Protein AF-A0A427YSK1-F1 (afdb_monomer)

Structure (mmCIF, N/CA/C/O backbone):
data_AF-A0A427YSK1-F1
#
_entry.id   AF-A0A427YSK1-F1
#
loop_
_atom_site.group_PDB
_atom_site.id
_atom_site.type_symbol
_atom_site.label_atom_id
_atom_site.label_alt_id
_atom_site.label_comp_id
_atom_site.label_asym_id
_atom_site.label_entity_id
_atom_site.label_seq_id
_atom_site.pdbx_PDB_ins_code
_atom_site.Cartn_x
_atom_site.Cartn_y
_atom_site.Cartn_z
_atom_site.occupancy
_atom_site.B_iso_or_equiv
_atom_site.auth_seq_id
_atom_site.auth_comp_id
_atom_site.auth_asym_id
_atom_site.auth_atom_id
_atom_site.pdbx_PDB_model_num
ATOM 1 N N . VAL A 1 1 ? -21.866 -11.409 15.719 1.00 49.47 1 VAL A N 1
ATOM 2 C CA . VAL A 1 1 ? -21.225 -10.413 16.611 1.00 49.47 1 VAL A CA 1
ATOM 3 C C . VAL A 1 1 ? -20.805 -11.003 17.958 1.00 49.47 1 VAL A C 1
ATOM 5 O O . VAL A 1 1 ? -19.606 -11.101 18.175 1.00 49.47 1 VAL A O 1
ATOM 8 N N . GLN A 1 2 ? -21.719 -11.477 18.822 1.00 48.62 2 GLN A N 1
ATOM 9 C CA . GLN A 1 2 ? -21.365 -11.987 20.167 1.00 48.62 2 GLN A CA 1
ATOM 10 C C . GLN A 1 2 ? -20.291 -13.088 20.143 1.00 48.62 2 GLN A C 1
ATOM 12 O O . GLN A 1 2 ? -19.231 -12.926 20.728 1.00 48.62 2 GLN A O 1
ATOM 17 N N . ARG A 1 3 ? -20.497 -14.122 19.318 1.00 51.72 3 ARG A N 1
ATOM 18 C CA . ARG A 1 3 ? -19.540 -15.222 19.116 1.00 51.72 3 ARG A CA 1
ATOM 19 C C . ARG A 1 3 ? -18.139 -14.759 18.690 1.00 51.72 3 ARG A C 1
ATOM 21 O O . ARG A 1 3 ? -17.166 -15.432 18.986 1.00 51.72 3 ARG A O 1
ATOM 28 N N . MET A 1 4 ? -18.035 -13.639 17.977 1.00 49.38 4 MET A N 1
ATOM 29 C CA . MET A 1 4 ? -16.763 -13.104 17.479 1.00 49.38 4 MET A CA 1
ATOM 30 C C . MET A 1 4 ? -16.066 -12.259 18.547 1.00 49.38 4 MET A C 1
ATOM 32 O O . MET A 1 4 ? -14.860 -12.376 18.724 1.00 49.38 4 MET A O 1
ATOM 36 N N . ARG A 1 5 ? -16.842 -11.492 19.325 1.00 60.91 5 ARG A N 1
ATOM 37 C CA . ARG A 1 5 ? -16.356 -10.812 20.534 1.00 60.91 5 ARG A CA 1
ATOM 38 C C . ARG A 1 5 ? -15.830 -11.816 21.557 1.00 60.91 5 ARG A C 1
ATOM 40 O O . ARG A 1 5 ? -14.771 -11.585 22.119 1.00 60.91 5 ARG A O 1
ATOM 47 N N . ASP A 1 6 ? -16.511 -12.948 21.724 1.00 72.19 6 ASP A N 1
ATOM 48 C CA . ASP A 1 6 ? -16.070 -14.027 22.613 1.00 72.19 6 ASP A CA 1
ATOM 49 C C . ASP A 1 6 ? -14.754 -14.667 22.128 1.00 72.19 6 ASP A C 1
ATOM 51 O O . ASP A 1 6 ? -13.893 -14.991 22.940 1.00 72.19 6 ASP A O 1
ATOM 55 N N . VAL A 1 7 ? -14.562 -14.799 20.808 1.00 65.56 7 VAL A N 1
ATOM 56 C CA . VAL A 1 7 ? -13.301 -15.276 20.204 1.00 65.56 7 VAL A CA 1
ATOM 57 C C . VAL A 1 7 ? -12.167 -14.261 20.378 1.00 65.56 7 VAL A C 1
ATOM 59 O O . VAL A 1 7 ? -11.048 -14.666 20.659 1.00 65.56 7 VAL A O 1
ATOM 62 N N . CYS A 1 8 ? -12.444 -12.960 20.257 1.00 60.12 8 CYS A N 1
ATOM 63 C CA . CYS A 1 8 ? -11.435 -11.908 20.440 1.00 60.12 8 CYS A CA 1
ATOM 64 C C . CYS A 1 8 ? -11.105 -11.637 21.918 1.00 60.12 8 CYS A C 1
ATOM 66 O O . CYS A 1 8 ? -10.036 -11.120 22.223 1.00 60.12 8 CYS A O 1
ATOM 68 N N . ALA A 1 9 ? -12.033 -11.937 22.832 1.00 68.75 9 ALA A N 1
ATOM 69 C CA . ALA A 1 9 ? -11.831 -11.824 24.276 1.00 68.75 9 ALA A CA 1
ATOM 70 C C . ALA A 1 9 ? -11.130 -13.055 24.873 1.00 68.75 9 ALA A C 1
ATOM 72 O O . ALA A 1 9 ? -10.609 -12.985 25.988 1.00 68.75 9 ALA A O 1
ATOM 73 N N . ALA A 1 10 ? -11.137 -14.182 24.156 1.00 74.75 10 ALA A N 1
ATOM 74 C CA . ALA A 1 10 ? -10.369 -15.355 24.530 1.00 74.75 10 ALA A CA 1
ATOM 75 C C . ALA A 1 10 ? -8.860 -15.076 24.378 1.00 74.75 10 ALA A C 1
ATOM 77 O O . ALA A 1 10 ? -8.469 -14.294 23.510 1.00 74.75 10 ALA A O 1
ATOM 78 N N . PRO A 1 11 ? -8.001 -15.716 25.192 1.00 72.00 11 PRO A N 1
ATOM 79 C CA . PRO A 1 11 ? -6.559 -15.672 24.982 1.00 72.00 11 PRO A CA 1
ATOM 80 C C . PRO A 1 11 ? -6.233 -16.108 23.550 1.00 72.00 11 PRO A C 1
ATOM 82 O O . PRO A 1 11 ? -6.692 -17.165 23.102 1.00 72.00 11 PRO A O 1
ATOM 85 N N . ASP A 1 12 ? -5.479 -15.286 22.820 1.00 72.19 12 ASP A N 1
ATOM 86 C CA . ASP A 1 12 ? -5.088 -15.616 21.455 1.00 72.19 12 ASP A CA 1
ATOM 87 C C . ASP A 1 12 ? -4.082 -16.771 21.501 1.00 72.19 12 ASP A C 1
ATOM 89 O O . ASP A 1 12 ? -2.934 -16.616 21.919 1.00 72.19 12 ASP A O 1
ATOM 93 N N . ARG A 1 13 ? -4.529 -17.951 21.064 1.00 75.12 13 ARG A N 1
ATOM 94 C CA . ARG A 1 13 ? -3.714 -19.168 21.038 1.00 75.12 13 ARG A CA 1
ATOM 95 C C . ARG A 1 13 ? -2.458 -19.000 20.179 1.00 75.12 13 ARG A C 1
ATOM 97 O O . ARG A 1 13 ? -1.425 -19.574 20.509 1.00 75.12 13 ARG A O 1
ATOM 104 N N . PHE A 1 14 ? -2.526 -18.208 19.108 1.00 66.81 14 PHE A N 1
ATOM 105 C CA . PHE A 1 14 ? -1.347 -17.873 18.317 1.00 66.81 14 PHE A CA 1
ATOM 106 C C . PHE A 1 14 ? -0.407 -16.949 19.097 1.00 66.81 14 PHE A C 1
ATOM 108 O O . PHE A 1 14 ? 0.808 -17.057 18.960 1.00 66.81 14 PHE A O 1
ATOM 115 N N . GLU A 1 15 ? -0.934 -16.053 19.933 1.00 74.88 15 GLU A N 1
ATOM 116 C CA . GLU A 1 15 ? -0.104 -15.175 20.762 1.00 74.88 15 GLU A CA 1
ATOM 117 C C . GLU A 1 15 ? 0.589 -15.959 21.877 1.00 74.88 15 GLU A C 1
ATOM 119 O O . GLU A 1 15 ? 1.748 -15.686 22.177 1.00 74.88 15 GLU A O 1
ATOM 124 N N . GLU A 1 16 ? -0.077 -16.959 22.454 1.00 83.19 16 GLU A N 1
ATOM 125 C CA . GLU A 1 16 ? 0.529 -17.874 23.428 1.00 83.19 16 GLU A CA 1
ATOM 126 C C . GLU A 1 16 ? 1.624 -18.750 22.800 1.00 83.19 16 GLU A C 1
ATOM 128 O O . GLU A 1 16 ? 2.664 -18.974 23.418 1.00 83.19 16 GLU A O 1
ATOM 133 N N . GLU A 1 17 ? 1.405 -19.237 21.576 1.00 84.38 17 GLU A N 1
ATOM 134 C CA . GLU A 1 17 ? 2.316 -20.159 20.887 1.00 84.38 17 GLU A CA 1
ATOM 135 C C . GLU A 1 17 ? 3.518 -19.442 20.259 1.00 84.38 17 GLU A C 1
ATOM 137 O O . GLU A 1 17 ? 4.658 -19.889 20.398 1.00 84.38 17 GLU A O 1
ATOM 142 N N . TYR A 1 18 ? 3.278 -18.311 19.593 1.00 78.50 18 TYR A N 1
ATOM 143 C CA . TYR A 1 18 ? 4.294 -17.588 18.831 1.00 78.50 18 TYR A CA 1
ATOM 144 C C . TYR A 1 18 ? 4.767 -16.314 19.532 1.00 78.50 18 TYR A C 1
ATOM 146 O O . TYR A 1 18 ? 5.839 -15.813 19.214 1.00 78.50 18 TYR A O 1
ATOM 154 N N . GLY A 1 19 ? 4.043 -15.792 20.520 1.00 75.75 19 GLY A N 1
ATOM 155 C CA . GLY A 1 19 ? 4.363 -14.528 21.176 1.00 75.75 19 GLY A CA 1
ATOM 156 C C . GLY A 1 19 ? 3.900 -13.316 20.365 1.00 75.75 19 GLY A C 1
ATOM 157 O O . GLY A 1 19 ? 4.062 -13.249 19.144 1.00 75.75 19 GLY A O 1
ATOM 158 N N . ARG A 1 20 ? 3.384 -12.294 21.063 1.00 68.62 20 ARG A N 1
ATOM 159 C CA . ARG A 1 20 ? 2.868 -11.057 20.443 1.00 68.62 20 ARG A CA 1
ATOM 160 C C . ARG A 1 20 ? 3.865 -10.393 19.500 1.00 68.62 20 ARG A C 1
ATOM 162 O O . ARG A 1 20 ? 3.465 -9.828 18.494 1.00 68.62 20 ARG A O 1
ATOM 169 N N . THR A 1 21 ? 5.160 -10.461 19.796 1.00 59.59 21 THR A N 1
ATOM 170 C CA . THR A 1 21 ? 6.199 -9.887 18.932 1.00 59.59 21 THR A CA 1
ATOM 171 C C . THR A 1 21 ? 6.281 -10.593 17.579 1.00 59.59 21 THR A C 1
ATOM 173 O O . THR A 1 21 ? 6.385 -9.908 16.569 1.00 59.59 21 THR A O 1
ATOM 176 N N . ASN A 1 22 ? 6.167 -11.924 17.530 1.00 66.06 22 ASN A N 1
ATOM 177 C CA . ASN A 1 22 ? 6.204 -12.666 16.267 1.00 66.06 22 ASN A CA 1
ATOM 178 C C . ASN A 1 22 ? 4.889 -12.519 15.490 1.00 66.06 22 ASN A C 1
ATOM 180 O O . ASN A 1 22 ? 4.915 -12.411 14.271 1.00 66.06 22 ASN A O 1
ATOM 184 N N . LEU A 1 23 ? 3.744 -12.396 16.170 1.00 61.88 23 LEU A N 1
ATOM 185 C CA . LEU A 1 23 ? 2.483 -12.044 15.500 1.00 61.88 23 LEU A CA 1
ATOM 186 C C . LEU A 1 23 ? 2.451 -10.603 14.996 1.00 61.88 23 LEU A C 1
ATOM 188 O O . LEU A 1 23 ? 1.881 -10.316 13.948 1.00 61.88 23 LEU A O 1
ATOM 192 N N . ARG A 1 24 ? 3.116 -9.682 15.690 1.00 56.06 24 ARG A N 1
ATOM 193 C CA . ARG A 1 24 ? 3.298 -8.308 15.215 1.00 56.06 24 ARG A CA 1
ATOM 194 C C . ARG A 1 24 ? 4.185 -8.211 13.984 1.00 56.06 24 ARG A C 1
ATOM 196 O O . ARG A 1 24 ? 4.103 -7.203 13.290 1.00 56.06 24 ARG A O 1
ATOM 203 N N . MET A 1 25 ? 5.003 -9.227 13.702 1.00 58.31 25 MET A N 1
ATOM 204 C CA . MET A 1 25 ? 5.689 -9.329 12.412 1.00 58.31 25 MET A CA 1
ATOM 205 C C . MET A 1 25 ? 4.685 -9.612 11.281 1.00 58.31 25 MET A C 1
ATOM 207 O O . MET A 1 25 ? 4.843 -9.073 10.196 1.00 58.31 25 MET A O 1
ATOM 211 N N . SER A 1 26 ? 3.563 -10.294 11.552 1.00 57.75 26 SER A N 1
ATOM 212 C CA . SER A 1 26 ? 2.428 -10.428 10.619 1.00 57.75 26 SER A CA 1
ATOM 213 C C . SER A 1 26 ? 1.468 -9.223 10.649 1.00 57.75 26 SER A C 1
ATOM 215 O O . SER A 1 26 ? 0.270 -9.378 10.874 1.00 57.75 26 SER A O 1
ATOM 217 N N . ARG A 1 27 ? 1.987 -8.000 10.439 1.00 58.50 27 ARG A N 1
ATOM 218 C CA . ARG A 1 27 ? 1.325 -6.690 10.686 1.00 58.50 27 ARG A CA 1
ATOM 219 C C . ARG A 1 27 ? -0.117 -6.514 10.180 1.00 58.50 27 ARG A C 1
ATOM 221 O O . ARG A 1 27 ? -0.819 -5.653 10.705 1.00 58.50 27 ARG A O 1
ATOM 228 N N . GLY A 1 28 ? -0.590 -7.340 9.243 1.00 58.81 28 GLY A N 1
ATOM 229 C CA . GLY A 1 28 ? -2.017 -7.469 8.918 1.00 58.81 28 GLY A CA 1
ATOM 230 C C . GLY A 1 28 ? -2.927 -7.647 10.146 1.00 58.81 28 GLY A C 1
ATOM 231 O O . GLY A 1 28 ? -4.041 -7.132 10.155 1.00 58.81 28 GLY A O 1
ATOM 232 N N . TYR A 1 29 ? -2.434 -8.291 11.212 1.00 58.69 29 TYR A N 1
ATOM 233 C CA . TYR A 1 29 ? -3.200 -8.568 12.431 1.00 58.69 29 TYR A CA 1
ATOM 234 C C . TYR A 1 29 ? -3.662 -7.306 13.183 1.00 58.69 29 TYR A C 1
ATOM 236 O O . TYR A 1 29 ? -4.791 -7.268 13.664 1.00 58.69 29 TYR A O 1
ATOM 244 N N . GLU A 1 30 ? -2.837 -6.257 13.283 1.00 66.50 30 GLU A N 1
ATOM 245 C CA . GLU A 1 30 ? -3.146 -5.087 14.130 1.00 66.50 30 GLU A CA 1
ATOM 246 C C . GLU A 1 30 ? -4.302 -4.244 13.554 1.00 66.50 30 GLU A C 1
ATOM 248 O O . GLU A 1 30 ? -5.182 -3.799 14.299 1.00 66.50 30 GLU A O 1
ATOM 253 N N . ALA A 1 31 ? -4.368 -4.100 12.225 1.00 64.31 31 ALA A N 1
ATOM 254 C CA . ALA A 1 31 ? -5.468 -3.411 11.547 1.00 64.31 31 ALA A CA 1
ATOM 255 C C . ALA A 1 31 ? -6.796 -4.168 11.709 1.00 64.31 31 ALA A C 1
ATOM 257 O O . ALA A 1 31 ? -7.822 -3.585 12.066 1.00 64.31 31 ALA A O 1
ATOM 258 N N . THR A 1 32 ? -6.774 -5.490 11.516 1.00 65.06 32 THR A N 1
ATOM 259 C CA . THR A 1 32 ? -7.955 -6.337 11.723 1.00 65.06 32 THR A CA 1
ATOM 260 C C . THR A 1 32 ? -8.385 -6.342 13.191 1.00 65.06 32 THR A C 1
ATOM 262 O O . THR A 1 32 ? -9.576 -6.250 13.480 1.00 65.06 32 THR A O 1
ATOM 265 N N . ALA A 1 33 ? -7.439 -6.366 14.134 1.00 69.62 33 ALA A N 1
ATOM 266 C CA . ALA A 1 33 ? -7.733 -6.303 15.562 1.00 69.62 33 ALA A CA 1
ATOM 267 C C . ALA A 1 33 ? -8.428 -4.989 15.955 1.00 69.62 33 ALA A C 1
ATOM 269 O O . ALA A 1 33 ? -9.339 -5.014 16.781 1.00 69.62 33 ALA A O 1
ATOM 270 N N . LYS A 1 34 ? -8.043 -3.850 15.359 1.00 77.31 34 LYS A N 1
ATOM 271 C CA . LYS A 1 34 ? -8.725 -2.560 15.562 1.00 77.31 34 LYS A CA 1
ATOM 272 C C . LYS A 1 34 ? -10.185 -2.616 15.116 1.00 77.31 34 LYS A C 1
ATOM 274 O O . LYS A 1 34 ? -11.075 -2.281 15.897 1.00 77.31 34 LYS A O 1
ATOM 279 N N . ALA A 1 35 ? -10.436 -3.137 13.917 1.00 74.31 35 ALA A N 1
ATOM 280 C CA . ALA A 1 35 ? -11.792 -3.296 13.402 1.00 74.31 35 ALA A CA 1
ATOM 281 C C . ALA A 1 35 ? -12.651 -4.223 14.283 1.00 74.31 35 ALA A C 1
ATOM 283 O O . ALA A 1 35 ? -13.789 -3.903 14.617 1.00 74.31 35 ALA A O 1
ATOM 284 N N . LEU A 1 36 ? -12.085 -5.347 14.738 1.00 73.06 36 LEU A N 1
ATOM 285 C CA . LEU A 1 36 ? -12.774 -6.314 15.602 1.00 73.06 36 LEU A CA 1
ATOM 286 C C . LEU A 1 36 ? -13.145 -5.747 16.984 1.00 73.06 36 LEU A C 1
ATOM 288 O O . LEU A 1 36 ? -14.084 -6.238 17.617 1.00 73.06 36 LEU A O 1
ATOM 292 N N . ARG A 1 37 ? -12.453 -4.698 17.448 1.00 80.00 37 ARG A N 1
ATOM 293 C CA . ARG A 1 37 ? -12.801 -3.958 18.674 1.00 80.00 37 ARG A CA 1
ATOM 294 C C . ARG A 1 37 ? -13.932 -2.945 18.477 1.00 80.00 37 ARG A C 1
ATOM 296 O O . ARG A 1 37 ? -14.374 -2.348 19.455 1.00 80.00 37 ARG A O 1
ATOM 303 N N . GLY A 1 38 ? -14.434 -2.783 17.255 1.00 81.12 38 GLY A N 1
ATOM 304 C CA . GLY A 1 38 ? -15.475 -1.811 16.928 1.00 81.12 38 GLY A CA 1
ATOM 305 C C . GLY A 1 38 ? -14.955 -0.381 16.786 1.00 81.12 38 GLY A C 1
ATOM 306 O O . GLY A 1 38 ? -15.732 0.567 16.856 1.00 81.12 38 GLY A O 1
ATOM 307 N N . GLU A 1 39 ? -13.642 -0.210 16.640 1.00 86.25 39 GLU A N 1
ATOM 308 C CA . GLU A 1 39 ? -13.039 1.097 16.408 1.00 86.25 39 GLU A CA 1
ATOM 309 C C . GLU A 1 39 ? -13.124 1.466 14.924 1.00 86.25 39 GLU A C 1
ATOM 311 O O . GLU A 1 39 ? -13.000 0.604 14.055 1.00 86.25 39 GLU A O 1
ATOM 316 N N . LYS A 1 40 ? -13.276 2.763 14.635 1.00 89.75 40 LYS A N 1
ATOM 317 C CA . LYS A 1 40 ? -13.209 3.291 13.268 1.00 89.75 40 LYS A CA 1
ATOM 318 C C . LYS A 1 40 ? -11.890 2.890 12.603 1.00 89.75 40 LYS A C 1
ATOM 320 O O . LYS A 1 40 ? -10.825 3.061 13.203 1.00 89.75 40 LYS A O 1
ATOM 325 N N . ILE A 1 41 ? -11.968 2.445 11.351 1.00 88.69 41 ILE A N 1
ATOM 326 C CA . ILE A 1 41 ? -10.799 2.091 10.543 1.00 88.69 41 ILE A CA 1
ATOM 327 C C . ILE A 1 41 ? -10.682 2.960 9.290 1.00 88.69 41 ILE A C 1
ATOM 329 O O . ILE A 1 41 ? -11.679 3.241 8.621 1.00 88.69 41 ILE A O 1
ATOM 333 N N . THR A 1 42 ? -9.456 3.361 8.960 1.00 90.44 42 THR A N 1
ATOM 334 C CA . THR A 1 42 ? -9.127 4.072 7.717 1.00 90.44 42 THR A CA 1
ATOM 335 C C . THR A 1 42 ? -8.340 3.152 6.789 1.00 90.44 42 THR A C 1
ATOM 337 O O . THR A 1 42 ? -7.250 2.692 7.124 1.00 90.44 42 THR A O 1
ATOM 340 N N . ILE A 1 43 ? -8.877 2.895 5.602 1.00 87.88 43 ILE A N 1
ATOM 341 C CA . ILE A 1 43 ? -8.249 2.074 4.568 1.00 87.88 43 ILE A CA 1
ATOM 342 C C . ILE A 1 43 ? -7.844 2.983 3.423 1.00 87.88 43 ILE A C 1
ATOM 344 O O . ILE A 1 43 ? -8.680 3.679 2.850 1.00 87.88 43 ILE A O 1
ATOM 348 N N . SER A 1 44 ? -6.578 2.928 3.055 1.00 90.38 44 SER A N 1
ATOM 349 C CA . SER A 1 44 ? -6.010 3.701 1.965 1.00 90.38 44 SER A CA 1
ATOM 350 C C . SER A 1 44 ? -5.555 2.778 0.846 1.00 90.38 44 SER A C 1
ATOM 352 O O . SER A 1 44 ? -5.109 1.660 1.089 1.00 90.38 44 SER A O 1
ATOM 354 N N . ALA A 1 45 ? -5.650 3.238 -0.394 1.00 88.75 45 ALA A N 1
ATOM 355 C CA . ALA A 1 45 ? -5.132 2.507 -1.541 1.00 88.75 45 ALA A CA 1
ATOM 356 C C . ALA A 1 45 ? -4.249 3.408 -2.401 1.00 88.75 45 ALA A C 1
ATOM 358 O O . ALA A 1 45 ? -4.650 4.517 -2.751 1.00 88.75 45 ALA A O 1
ATOM 359 N N . ILE A 1 46 ? -3.069 2.912 -2.755 1.00 89.94 46 ILE A N 1
ATOM 360 C CA . ILE A 1 46 ? -2.128 3.527 -3.687 1.00 89.94 46 ILE A CA 1
ATOM 361 C C . ILE A 1 46 ? -2.047 2.632 -4.916 1.00 89.94 46 ILE A C 1
ATOM 363 O O . ILE A 1 46 ? -1.977 1.409 -4.798 1.00 89.94 46 ILE A O 1
ATOM 367 N N . GLY A 1 47 ? -2.036 3.232 -6.101 1.00 85.75 47 GLY A N 1
ATOM 368 C CA . GLY A 1 47 ? -1.794 2.463 -7.306 1.00 85.75 47 GLY A CA 1
ATOM 369 C C . GLY A 1 47 ? -1.582 3.291 -8.555 1.00 85.75 47 GLY A C 1
ATOM 370 O O . GLY A 1 47 ? -1.846 4.497 -8.571 1.00 85.75 47 GLY A O 1
ATOM 371 N N . GLY A 1 48 ? -1.067 2.613 -9.57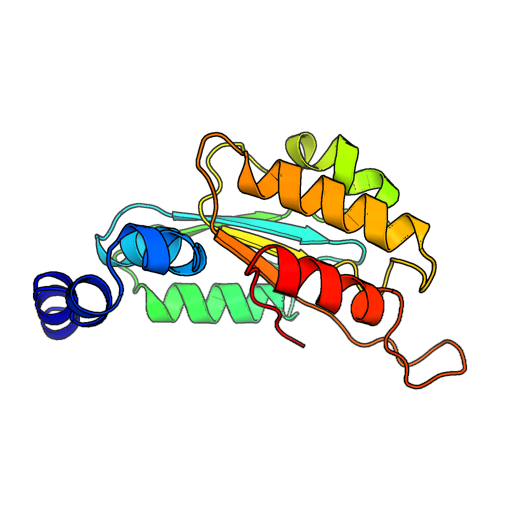3 1.00 69.38 48 GLY A N 1
ATOM 372 C CA . GLY A 1 48 ? -0.512 3.232 -10.765 1.00 69.38 48 GLY A CA 1
ATOM 373 C C . GLY A 1 48 ? -1.437 3.259 -11.969 1.00 69.38 48 GLY A C 1
ATOM 374 O O . GLY A 1 48 ? -1.144 3.917 -12.960 1.00 69.38 48 GLY A O 1
ATOM 375 N N . SER A 1 49 ? -2.563 2.563 -11.948 1.00 64.88 49 SER A N 1
ATOM 376 C CA . SER A 1 49 ? -3.572 2.630 -13.004 1.00 64.88 49 SER A CA 1
ATOM 377 C C . SER A 1 49 ? -4.849 3.291 -12.465 1.00 64.88 49 SER A C 1
ATOM 379 O O . SER A 1 49 ? -4.889 3.719 -11.308 1.00 64.88 49 SER A O 1
ATOM 381 N N . ARG A 1 50 ? -5.899 3.477 -13.294 1.00 52.12 50 ARG A N 1
ATOM 382 C CA . ARG A 1 50 ? -7.219 3.869 -12.742 1.00 52.12 50 ARG A CA 1
ATOM 383 C C . ARG A 1 50 ? -7.511 2.925 -11.576 1.00 52.12 50 ARG A C 1
ATOM 385 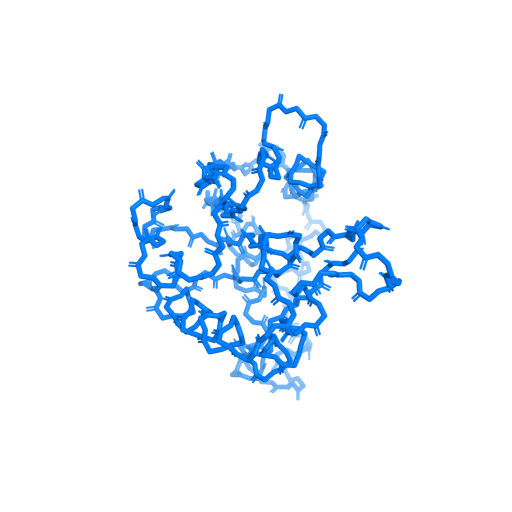O O . ARG A 1 50 ? -7.242 1.744 -11.737 1.00 52.12 50 ARG A O 1
ATOM 392 N N . PRO A 1 51 ? -8.019 3.441 -10.449 1.00 44.91 51 PRO A N 1
ATOM 393 C CA . PRO A 1 51 ? -7.665 2.937 -9.130 1.00 44.91 51 PRO A CA 1
ATOM 394 C C . PRO A 1 51 ? -7.919 1.428 -8.983 1.00 44.91 51 PRO A C 1
ATOM 396 O O . PRO A 1 51 ? -8.745 0.877 -9.720 1.00 44.91 51 PRO A O 1
ATOM 399 N N . PRO A 1 52 ? -7.374 0.761 -7.951 1.00 45.78 52 PRO A N 1
ATOM 400 C CA . PRO A 1 52 ? -8.115 -0.317 -7.304 1.00 45.78 52 PRO A CA 1
ATOM 401 C C . PRO A 1 52 ? -9.393 0.352 -6.767 1.00 45.78 52 PRO A C 1
ATOM 403 O O . PRO A 1 52 ? -9.449 0.878 -5.663 1.00 45.78 52 PRO A O 1
ATOM 406 N N . CYS A 1 53 ? -10.348 0.563 -7.668 1.00 46.34 53 CYS A N 1
ATOM 407 C CA . CYS A 1 53 ? -11.344 1.614 -7.576 1.00 46.34 53 CYS A CA 1
ATOM 408 C C . CYS A 1 53 ? -12.145 1.391 -6.304 1.00 46.34 53 CYS A C 1
ATOM 410 O O . CYS A 1 53 ? -12.517 0.276 -6.030 1.00 46.34 53 CYS A O 1
ATOM 412 N N . ILE A 1 54 ? -12.428 2.437 -5.542 1.00 44.88 54 ILE A N 1
ATOM 413 C CA . ILE A 1 54 ? -13.390 2.409 -4.429 1.00 44.88 54 ILE A CA 1
ATOM 414 C C . ILE A 1 54 ? -14.768 2.927 -4.927 1.00 44.88 54 ILE A C 1
ATOM 416 O O . ILE A 1 54 ? -15.718 3.110 -4.175 1.00 44.88 54 ILE A O 1
ATOM 420 N N . ARG A 1 55 ? -14.911 3.170 -6.247 1.00 40.25 55 ARG A N 1
ATOM 421 C CA . ARG A 1 55 ? -16.139 3.694 -6.896 1.00 40.25 55 ARG A CA 1
ATOM 422 C C . ARG A 1 55 ? -16.549 3.029 -8.228 1.00 40.25 55 ARG A C 1
ATOM 424 O O . ARG A 1 55 ? -17.590 3.394 -8.765 1.00 40.25 55 ARG A O 1
ATOM 431 N N . GLN A 1 56 ? -15.786 2.079 -8.778 1.00 42.31 56 GLN A N 1
ATOM 432 C CA . GLN A 1 56 ? -16.139 1.280 -9.975 1.00 42.31 56 GLN A CA 1
ATOM 433 C C . GLN A 1 56 ? -15.537 -0.125 -9.841 1.00 42.31 56 GLN A C 1
ATOM 435 O O . GLN A 1 56 ? -14.454 -0.235 -9.301 1.00 42.31 56 GLN A O 1
ATOM 440 N N . ARG A 1 57 ? -16.207 -1.188 -10.304 1.00 45.31 57 ARG A N 1
ATOM 441 C CA . ARG A 1 57 ? -15.783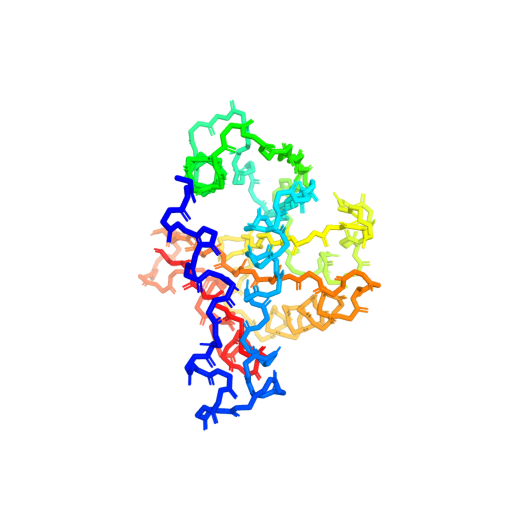 -2.594 -10.101 1.00 45.31 57 ARG A CA 1
ATOM 442 C C . ARG A 1 57 ? -14.303 -2.836 -10.455 1.00 45.31 57 ARG A C 1
ATOM 444 O O . ARG A 1 57 ? -13.947 -2.8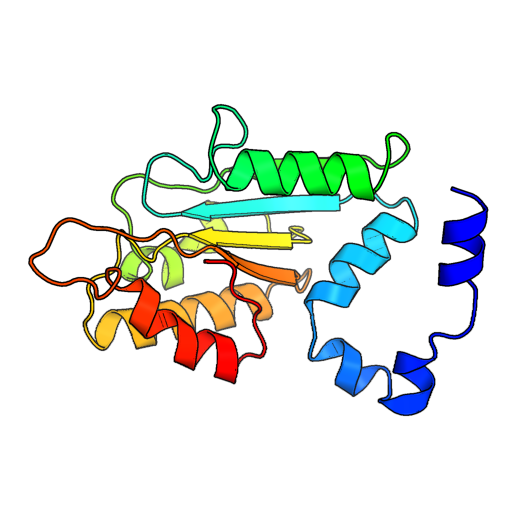36 -11.630 1.00 45.31 57 ARG A O 1
ATOM 451 N N . GLY A 1 58 ? -13.478 -3.061 -9.438 1.00 53.53 58 GLY A N 1
ATOM 452 C CA . GLY A 1 58 ? -12.067 -3.443 -9.514 1.00 53.53 58 GLY A CA 1
ATOM 453 C C . GLY A 1 58 ? -11.637 -4.052 -8.175 1.00 53.53 58 GLY A C 1
ATOM 454 O O . GLY A 1 58 ? -12.381 -3.942 -7.204 1.00 53.53 58 GLY A O 1
ATOM 455 N N . VAL A 1 59 ? -10.451 -4.665 -8.103 1.00 54.84 59 VAL A N 1
ATOM 456 C CA . VAL A 1 59 ? -10.008 -5.454 -6.929 1.00 54.84 59 VAL A CA 1
ATOM 457 C C . VAL A 1 59 ? -10.035 -4.647 -5.618 1.00 54.84 59 VAL A C 1
ATOM 459 O O . VAL A 1 59 ? -10.351 -5.186 -4.564 1.00 54.84 59 VAL A O 1
ATOM 462 N N . GLY A 1 60 ? -9.809 -3.329 -5.672 1.00 57.97 60 GLY A N 1
ATOM 463 C CA . GLY A 1 60 ? -9.957 -2.453 -4.500 1.00 57.97 60 GLY A CA 1
ATOM 464 C C . GLY A 1 60 ? -11.388 -2.302 -3.977 1.00 57.97 60 GLY A C 1
ATOM 465 O O . GLY A 1 60 ? -11.562 -2.212 -2.765 1.00 57.97 60 GLY A O 1
ATOM 466 N N . VAL A 1 61 ? -12.408 -2.321 -4.851 1.00 61.53 61 VAL A N 1
ATOM 467 C CA . VAL A 1 61 ? -13.822 -2.365 -4.431 1.00 61.53 61 VAL A CA 1
ATOM 468 C C . VAL A 1 61 ? -14.060 -3.689 -3.728 1.00 61.53 61 VAL A C 1
ATOM 470 O O . VAL A 1 61 ? -14.622 -3.685 -2.649 1.00 61.53 61 VAL A O 1
ATOM 473 N N . GLU A 1 62 ? -13.624 -4.804 -4.315 1.00 67.19 62 GLU A N 1
ATOM 474 C CA . GLU A 1 62 ? -13.912 -6.143 -3.787 1.00 67.19 62 GLU A CA 1
ATOM 475 C C . GLU A 1 62 ? -13.269 -6.365 -2.414 1.00 67.19 62 GLU A C 1
ATOM 477 O O . GLU A 1 62 ? -13.911 -6.904 -1.516 1.00 67.19 62 GLU A O 1
ATOM 482 N N . VAL A 1 63 ? -12.034 -5.890 -2.213 1.00 69.44 63 VAL A N 1
ATOM 483 C CA . VAL A 1 63 ? -11.371 -5.930 -0.899 1.00 69.44 63 VAL A CA 1
ATOM 484 C C . VAL A 1 63 ? -12.088 -5.028 0.106 1.00 69.44 63 VAL A C 1
ATOM 486 O O . VAL A 1 63 ? -12.255 -5.421 1.259 1.00 69.44 63 VAL A O 1
ATOM 489 N N . LEU A 1 64 ? -12.537 -3.840 -0.309 1.00 71.00 64 LEU A N 1
ATOM 490 C CA . LEU A 1 64 ? -13.273 -2.929 0.566 1.00 71.00 64 LEU A CA 1
ATOM 491 C C . LEU A 1 64 ? -14.670 -3.468 0.919 1.00 71.00 64 LEU A C 1
ATOM 493 O O . LEU A 1 64 ? -15.077 -3.377 2.071 1.00 71.00 64 LEU A O 1
ATOM 497 N N . GLU A 1 65 ? -15.397 -4.027 -0.047 1.00 74.12 65 GLU A N 1
ATOM 498 C CA . GLU A 1 65 ? -16.696 -4.683 0.139 1.00 74.12 65 GLU A CA 1
ATOM 499 C C . GLU A 1 65 ? -16.554 -5.889 1.068 1.00 74.12 65 GLU A C 1
ATOM 501 O O . GLU A 1 65 ? -17.252 -5.959 2.076 1.00 74.12 65 GLU A O 1
ATOM 506 N N . TRP A 1 66 ? -15.583 -6.770 0.808 1.00 77.31 66 TRP A N 1
ATOM 507 C CA . TRP A 1 66 ? -15.273 -7.890 1.695 1.00 77.31 66 TRP A CA 1
ATOM 508 C C . TRP A 1 66 ? -14.951 -7.418 3.112 1.00 77.31 66 TRP A C 1
ATOM 510 O O . TRP A 1 66 ? -15.426 -8.010 4.079 1.00 77.31 66 TRP A O 1
ATOM 520 N N . LEU A 1 67 ? -14.155 -6.355 3.253 1.00 76.50 67 LEU A N 1
ATOM 521 C CA . LEU A 1 67 ? -13.766 -5.864 4.567 1.00 76.50 67 LEU A CA 1
ATOM 522 C C . LEU A 1 67 ? -14.954 -5.239 5.302 1.00 76.50 67 LEU A C 1
ATOM 524 O O . LEU A 1 67 ? -15.122 -5.521 6.483 1.00 76.50 67 LEU A O 1
ATOM 528 N N . ASN A 1 68 ? -15.804 -4.468 4.617 1.00 77.88 68 ASN A N 1
ATOM 529 C CA . ASN A 1 68 ? -17.060 -3.955 5.175 1.00 77.88 68 ASN A CA 1
ATOM 530 C C . ASN A 1 68 ? -17.966 -5.095 5.666 1.00 77.88 68 ASN A C 1
ATOM 532 O O . ASN A 1 68 ? -18.441 -5.058 6.802 1.00 77.88 68 ASN A O 1
ATOM 536 N N . ASP A 1 69 ? -18.144 -6.137 4.852 1.00 82.06 69 ASP A N 1
ATOM 537 C CA . ASP A 1 69 ? -18.928 -7.320 5.218 1.00 82.06 69 ASP A CA 1
ATOM 538 C C . ASP A 1 69 ? -18.306 -8.074 6.406 1.00 82.06 69 ASP A C 1
ATOM 540 O O . ASP A 1 69 ? -19.015 -8.591 7.273 1.00 82.06 69 ASP A O 1
ATOM 544 N N . PHE A 1 70 ? -16.973 -8.131 6.467 1.00 80.12 70 PHE A N 1
ATOM 545 C CA . PHE A 1 70 ? -16.231 -8.822 7.517 1.00 80.12 70 PHE A CA 1
ATOM 546 C C . PHE A 1 70 ? -16.320 -8.112 8.876 1.00 80.12 70 PHE A C 1
ATOM 548 O O . PHE A 1 70 ? -16.506 -8.772 9.902 1.00 80.12 70 PHE A O 1
ATOM 555 N N . VAL A 1 71 ? -16.179 -6.782 8.902 1.00 79.62 71 VAL A N 1
ATOM 556 C CA . VAL A 1 71 ? -16.181 -5.995 10.151 1.00 79.62 71 VAL A CA 1
ATOM 557 C C . VAL A 1 71 ? -17.596 -5.735 10.674 1.00 79.62 71 VAL A C 1
ATOM 559 O O . VAL A 1 71 ? -17.791 -5.638 11.887 1.00 79.62 71 VAL A O 1
ATOM 562 N N . GLY A 1 72 ? -18.590 -5.722 9.781 1.00 78.62 72 GLY A N 1
ATOM 563 C CA . GLY A 1 72 ? -20.000 -5.511 10.095 1.00 78.62 72 GLY A CA 1
ATOM 564 C C . GLY A 1 72 ? -20.401 -4.034 10.182 1.00 78.62 72 GLY A C 1
ATOM 565 O O . GLY A 1 72 ? -19.568 -3.147 10.342 1.00 78.62 72 GLY A O 1
ATOM 566 N N . GLU A 1 73 ? -21.711 -3.776 10.110 1.00 79.06 73 GLU A N 1
ATOM 567 C CA . GLU A 1 73 ? -22.295 -2.422 10.016 1.00 79.06 73 GLU A CA 1
ATOM 568 C C . GLU A 1 73 ? -22.030 -1.520 11.238 1.00 79.06 73 GLU A C 1
ATOM 570 O O . GLU A 1 73 ? -22.171 -0.303 11.150 1.00 79.06 73 GLU A O 1
ATOM 575 N N . ASP A 1 74 ? -21.634 -2.103 12.373 1.00 82.69 74 ASP A N 1
ATOM 576 C CA . ASP A 1 74 ? -21.351 -1.375 13.616 1.00 82.69 74 ASP A CA 1
ATOM 577 C C . ASP A 1 74 ? -19.997 -0.632 13.588 1.00 82.69 74 ASP A C 1
ATOM 579 O O . ASP A 1 74 ? -19.697 0.129 14.511 1.00 82.69 74 ASP A O 1
ATOM 583 N N . VAL A 1 75 ? -19.161 -0.866 12.569 1.00 85.31 75 VAL A N 1
ATOM 584 C CA . VAL A 1 75 ? -17.810 -0.300 12.452 1.00 85.31 75 VAL A CA 1
ATOM 585 C C . VAL A 1 75 ? -17.764 0.728 11.329 1.00 85.31 75 VAL A C 1
ATOM 587 O O . VAL A 1 75 ? -18.077 0.432 10.180 1.00 85.31 75 VAL A O 1
ATOM 590 N N . GLU A 1 76 ? -17.328 1.950 11.641 1.00 88.31 76 GLU A N 1
ATOM 591 C CA . GLU A 1 76 ? -17.126 2.973 10.614 1.00 88.31 76 GLU A CA 1
ATOM 592 C C . GLU A 1 76 ? -15.856 2.673 9.806 1.00 88.31 76 GLU A C 1
ATOM 594 O O . GLU A 1 76 ? -14.742 2.702 10.335 1.00 88.31 76 GLU A O 1
ATOM 599 N N . VAL A 1 77 ? -16.026 2.441 8.505 1.00 85.94 77 VAL A N 1
ATOM 600 C CA . VAL A 1 77 ? -14.932 2.213 7.559 1.00 85.94 77 VAL A CA 1
ATOM 601 C C . VAL A 1 77 ? -14.777 3.432 6.655 1.00 85.94 77 VAL A C 1
ATOM 603 O O . VAL A 1 77 ? -15.645 3.745 5.841 1.00 85.94 77 VAL A O 1
ATOM 606 N N . THR A 1 78 ? -13.660 4.145 6.790 1.00 87.75 78 THR A N 1
ATOM 607 C CA . THR A 1 78 ? -13.293 5.255 5.901 1.00 87.75 78 THR A CA 1
ATOM 608 C C . THR A 1 78 ? -12.344 4.757 4.823 1.00 87.75 78 THR A C 1
ATOM 610 O O . THR A 1 78 ? -11.326 4.146 5.122 1.00 87.75 78 THR A O 1
ATOM 613 N N . SER A 1 79 ? -12.653 5.051 3.564 1.00 85.12 79 SER A N 1
ATOM 614 C CA . SER A 1 79 ? -11.851 4.631 2.416 1.00 85.12 79 SER A CA 1
ATOM 615 C C . SER A 1 79 ? -11.196 5.827 1.718 1.00 85.12 79 SER A C 1
ATOM 617 O O . SER A 1 79 ? -11.899 6.753 1.302 1.00 85.12 79 SER A O 1
ATOM 619 N N . VAL A 1 80 ? -9.878 5.791 1.530 1.00 87.44 80 VAL A N 1
ATOM 620 C CA . VAL A 1 80 ? -9.089 6.824 0.851 1.00 87.44 80 VAL A CA 1
ATOM 621 C C . VAL A 1 80 ? -8.478 6.257 -0.423 1.0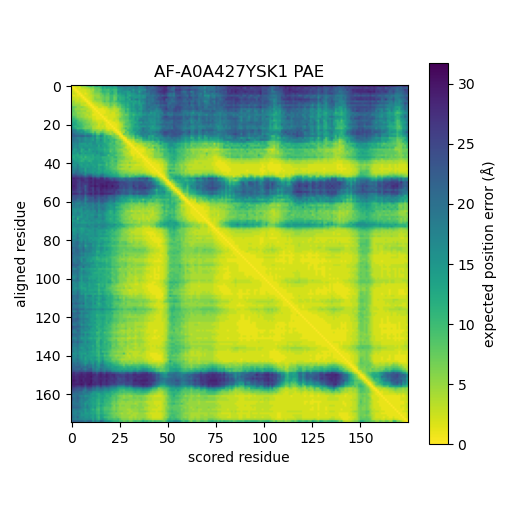0 87.44 80 VAL A C 1
ATOM 623 O O . VAL A 1 80 ? -7.817 5.222 -0.423 1.00 87.44 80 VAL A O 1
ATOM 626 N N . ASN A 1 81 ? -8.687 6.963 -1.529 1.00 85.25 81 ASN A N 1
ATOM 627 C CA . ASN A 1 81 ? -8.088 6.626 -2.809 1.00 85.25 81 ASN A CA 1
ATOM 628 C C . ASN A 1 81 ? -6.931 7.584 -3.112 1.00 85.25 81 ASN A C 1
ATOM 630 O O . ASN A 1 81 ? -7.171 8.728 -3.496 1.00 85.25 81 ASN A O 1
ATOM 634 N N . GLY A 1 82 ? -5.711 7.083 -2.957 1.00 88.75 82 GLY A N 1
ATOM 635 C CA . GLY A 1 82 ? -4.451 7.747 -3.274 1.00 88.75 82 GLY A CA 1
ATOM 636 C C . GLY A 1 82 ? -3.817 7.260 -4.583 1.00 88.75 82 GLY A C 1
ATOM 637 O O . GLY A 1 82 ? -2.602 7.331 -4.741 1.00 88.75 82 GLY A O 1
ATOM 638 N N . ALA A 1 83 ? -4.597 6.689 -5.505 1.00 85.81 83 ALA A N 1
ATOM 639 C CA . ALA A 1 83 ? -4.075 6.221 -6.786 1.00 85.81 83 ALA A CA 1
ATOM 640 C C . ALA A 1 83 ? -3.808 7.377 -7.761 1.00 85.81 83 ALA A C 1
ATOM 642 O O . ALA A 1 83 ? -4.610 8.308 -7.887 1.00 85.81 83 ALA A O 1
ATOM 643 N N . ALA A 1 84 ? -2.722 7.258 -8.525 1.00 85.81 84 ALA A N 1
ATOM 644 C CA . ALA A 1 84 ? -2.336 8.195 -9.570 1.00 85.81 84 ALA A CA 1
ATOM 645 C C . ALA A 1 84 ? -2.115 7.434 -10.892 1.00 85.81 84 ALA A C 1
ATOM 647 O O . ALA A 1 8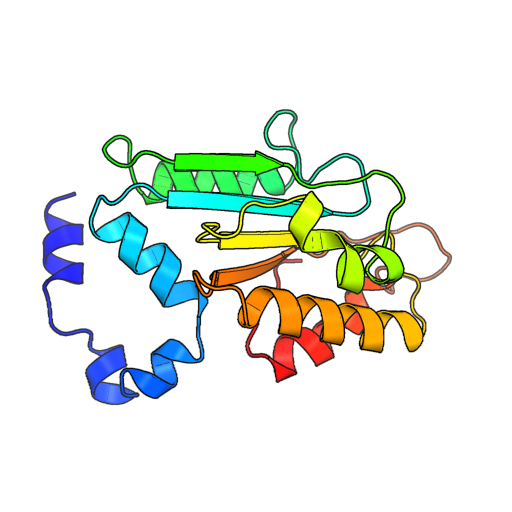4 ? -1.345 6.478 -10.933 1.00 85.81 84 ALA A O 1
ATOM 648 N N . PRO A 1 85 ? -2.791 7.821 -11.990 1.00 83.44 85 PRO A N 1
ATOM 649 C CA . PRO A 1 85 ? -2.765 7.050 -13.226 1.00 83.44 85 PRO A CA 1
ATOM 650 C C . PRO A 1 85 ? -1.417 7.145 -13.950 1.00 83.44 85 PRO A C 1
ATOM 652 O O . PRO A 1 85 ? -0.862 8.227 -14.107 1.00 83.44 85 PRO A O 1
ATOM 655 N N . ALA A 1 86 ? -0.985 6.012 -14.492 1.00 84.06 86 ALA A N 1
ATOM 656 C CA . ALA A 1 86 ? 0.303 5.755 -15.128 1.00 84.06 86 ALA A CA 1
ATOM 657 C C . ALA A 1 86 ? 1.540 6.035 -14.246 1.00 84.06 86 ALA A C 1
ATOM 659 O O . ALA A 1 86 ? 2.570 6.438 -14.777 1.00 84.06 86 ALA A O 1
ATOM 660 N N . ILE A 1 87 ? 1.450 5.827 -12.927 1.00 89.44 87 ILE A N 1
ATOM 661 C CA . ILE A 1 87 ? 2.529 6.138 -11.972 1.00 89.44 87 ILE A CA 1
ATOM 662 C C . ILE A 1 87 ? 3.041 4.876 -11.264 1.00 89.44 87 ILE A C 1
ATOM 664 O O . ILE A 1 87 ? 2.240 4.063 -10.821 1.00 89.44 87 ILE A O 1
ATOM 668 N N . GLY A 1 88 ? 4.360 4.713 -11.147 1.00 91.38 88 GLY A N 1
ATOM 669 C CA . GLY A 1 88 ? 4.998 3.546 -10.534 1.00 91.38 88 GLY A CA 1
ATOM 670 C C . GLY A 1 88 ? 5.533 3.777 -9.118 1.00 91.38 88 GLY A C 1
ATOM 671 O O . GLY A 1 88 ? 5.322 4.819 -8.483 1.00 91.38 88 GLY A O 1
ATOM 672 N N . SER A 1 89 ? 6.258 2.780 -8.611 1.00 94.56 89 SER A N 1
ATOM 673 C CA . SER A 1 89 ? 6.956 2.842 -7.316 1.00 94.56 89 SER A CA 1
ATOM 674 C C . SER A 1 89 ? 8.055 3.903 -7.281 1.00 94.56 89 SER A C 1
ATOM 676 O O . SER A 1 89 ? 8.350 4.454 -6.220 1.00 94.56 89 SER A O 1
ATOM 678 N N . ASP A 1 90 ? 8.627 4.235 -8.435 1.00 95.12 90 ASP A N 1
ATOM 679 C CA . ASP A 1 90 ? 9.624 5.289 -8.629 1.00 95.12 90 ASP A CA 1
ATOM 680 C C . ASP A 1 90 ? 9.143 6.662 -8.144 1.00 95.12 90 ASP A C 1
ATOM 682 O O . ASP A 1 90 ? 9.919 7.436 -7.593 1.00 95.12 90 ASP A O 1
ATOM 686 N N . TYR A 1 91 ? 7.848 6.941 -8.270 1.00 96.25 91 TYR A N 1
ATOM 687 C CA . TYR A 1 91 ? 7.221 8.131 -7.708 1.00 96.25 91 TYR A CA 1
ATOM 688 C C . TYR A 1 91 ? 6.708 7.898 -6.283 1.00 96.25 91 TYR A C 1
ATOM 690 O O . TYR A 1 91 ? 6.953 8.708 -5.382 1.00 96.25 91 TYR A O 1
ATOM 698 N N . PHE A 1 92 ? 5.969 6.805 -6.056 1.00 96.88 92 PHE A N 1
ATOM 699 C CA . PHE A 1 92 ? 5.285 6.603 -4.777 1.00 96.88 92 PHE A CA 1
ATOM 700 C C . PHE A 1 92 ? 6.246 6.393 -3.611 1.00 96.88 92 PHE A C 1
ATOM 702 O O . PHE A 1 92 ? 5.932 6.839 -2.511 1.00 96.88 92 PHE A O 1
ATOM 709 N N . SER A 1 93 ? 7.430 5.824 -3.841 1.00 96.62 93 SER A N 1
ATOM 710 C CA . SER A 1 93 ? 8.483 5.689 -2.822 1.00 96.62 93 SER A CA 1
ATOM 711 C C . SER A 1 93 ? 8.863 7.012 -2.146 1.00 96.62 93 SER A C 1
ATOM 713 O O . SER A 1 93 ? 9.256 7.008 -0.981 1.00 96.62 93 SER A O 1
ATOM 715 N N . PHE A 1 94 ? 8.673 8.146 -2.828 1.00 96.19 94 PHE A N 1
ATOM 716 C CA . PHE A 1 94 ? 8.926 9.483 -2.284 1.00 96.19 94 PHE A CA 1
ATOM 717 C C . PHE A 1 94 ? 7.646 10.248 -1.944 1.00 96.19 94 PHE A C 1
ATOM 719 O O . PHE A 1 94 ? 7.626 11.045 -1.006 1.00 96.19 94 PHE A O 1
ATOM 726 N N . CYS A 1 95 ? 6.583 10.054 -2.726 1.00 96.44 95 CYS A N 1
ATOM 727 C CA . CYS A 1 95 ? 5.411 10.925 -2.692 1.00 96.44 95 CYS A CA 1
ATOM 728 C C . CYS A 1 95 ? 4.168 10.304 -2.049 1.00 96.44 95 CYS A C 1
ATOM 730 O O . CYS A 1 95 ? 3.172 11.016 -1.928 1.00 96.44 95 CYS A O 1
ATOM 732 N N . PHE A 1 96 ? 4.195 9.045 -1.587 1.00 95.62 96 PHE A N 1
ATOM 733 C CA . PHE A 1 96 ? 3.035 8.415 -0.939 1.00 95.62 96 PHE A CA 1
ATOM 734 C C . PHE A 1 96 ? 2.381 9.243 0.191 1.00 95.62 96 PHE A C 1
ATOM 736 O O . PHE A 1 96 ? 1.149 9.222 0.255 1.00 95.62 96 PHE A O 1
ATOM 743 N N . PRO A 1 97 ? 3.102 10.035 1.024 1.00 96.25 97 PRO A N 1
ATOM 744 C CA . PRO A 1 97 ? 2.463 10.819 2.088 1.00 96.25 97 PRO A CA 1
ATOM 745 C C . PRO A 1 97 ? 1.523 11.919 1.572 1.00 96.25 97 PRO A C 1
ATOM 747 O O . PRO A 1 97 ? 0.713 12.446 2.325 1.00 96.25 97 PRO A O 1
ATOM 750 N N . LEU A 1 98 ? 1.618 12.286 0.289 1.00 95.69 98 LEU A N 1
ATOM 751 C CA . LEU A 1 98 ? 0.705 13.242 -0.348 1.00 95.69 98 LEU A CA 1
ATOM 752 C C . LEU A 1 98 ? -0.617 12.596 -0.788 1.00 95.69 98 LEU A C 1
ATOM 754 O O . LEU A 1 98 ? -1.567 13.308 -1.106 1.00 95.69 98 LEU A O 1
ATOM 758 N N . HIS A 1 99 ? -0.664 11.264 -0.847 1.00 93.88 99 HIS A N 1
ATOM 759 C CA . HIS A 1 99 ? -1.774 10.494 -1.415 1.00 93.88 99 HIS A CA 1
ATOM 760 C C . HIS A 1 99 ? -2.635 9.809 -0.360 1.00 93.88 99 HIS A C 1
ATOM 762 O O . HIS A 1 99 ? -3.812 9.550 -0.609 1.00 93.88 99 HIS A O 1
ATOM 768 N N . ILE A 1 100 ? -2.068 9.519 0.811 1.00 94.56 100 ILE A N 1
ATOM 769 C CA . ILE A 1 100 ? -2.753 8.820 1.900 1.00 94.56 100 ILE A CA 1
ATOM 770 C C . ILE A 1 100 ? -2.516 9.541 3.232 1.00 94.56 100 ILE A C 1
ATOM 772 O O . ILE A 1 100 ? -1.451 10.130 3.421 1.00 94.56 100 ILE A O 1
ATOM 776 N N . PRO A 1 101 ? -3.476 9.517 4.169 1.00 95.12 101 PRO A N 1
ATOM 777 C CA . PRO A 1 101 ? -3.299 10.155 5.461 1.00 95.12 101 PRO A CA 1
ATOM 778 C C . PRO A 1 101 ? -2.393 9.321 6.379 1.00 95.12 101 PRO A C 1
ATOM 780 O O . PRO A 1 101 ? -2.334 8.091 6.284 1.00 95.12 101 PRO A O 1
ATOM 783 N N . GLU A 1 102 ? -1.710 9.993 7.307 1.00 93.81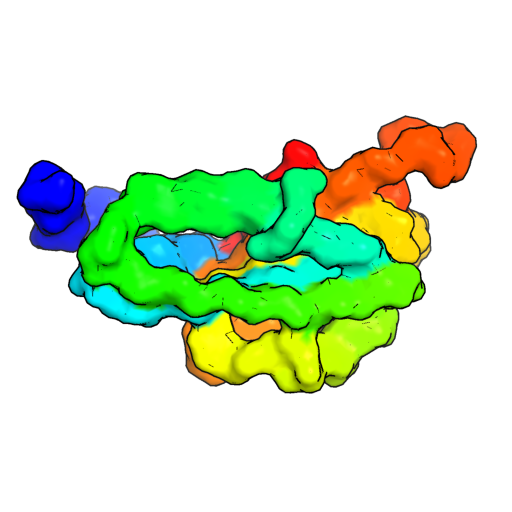 102 GLU A N 1
ATOM 784 C CA . GLU A 1 102 ? -0.793 9.363 8.270 1.00 93.81 102 GLU A CA 1
ATOM 785 C C . GLU A 1 102 ? -1.488 8.398 9.247 1.00 93.81 102 GLU A C 1
ATOM 787 O O . GLU A 1 102 ? -0.831 7.525 9.816 1.00 93.81 102 GLU A O 1
ATOM 792 N N . ASP A 1 103 ? -2.807 8.532 9.418 1.00 92.31 103 ASP A N 1
ATOM 793 C CA . ASP A 1 103 ? -3.665 7.706 10.274 1.00 92.31 103 ASP A CA 1
ATOM 794 C C . ASP A 1 103 ? -4.304 6.511 9.539 1.00 92.31 103 ASP A C 1
ATOM 796 O O . ASP A 1 103 ? -5.247 5.899 10.040 1.00 92.31 103 ASP A O 1
ATOM 800 N N . SER A 1 104 ? -3.790 6.155 8.357 1.00 92.12 104 SER A N 1
ATOM 801 C CA . SER A 1 104 ? -4.197 4.936 7.650 1.00 92.12 104 SER A CA 1
ATOM 802 C C . SER A 1 104 ? -3.936 3.703 8.522 1.00 92.12 104 SER A C 1
ATOM 804 O O . SER A 1 104 ? -2.843 3.554 9.066 1.00 92.12 104 SER A O 1
ATOM 806 N N . ASP A 1 105 ? -4.916 2.808 8.647 1.00 90.56 105 ASP A N 1
ATOM 807 C CA . ASP A 1 105 ? -4.804 1.535 9.374 1.00 90.56 105 ASP A CA 1
ATOM 808 C C . ASP A 1 105 ? -4.442 0.374 8.438 1.00 90.56 105 ASP A C 1
ATOM 810 O O . ASP A 1 105 ? -3.738 -0.553 8.832 1.00 90.56 105 ASP A O 1
ATOM 814 N N . LEU A 1 106 ? -4.900 0.435 7.186 1.00 88.75 106 LEU A N 1
ATOM 815 C CA . LEU A 1 106 ? -4.593 -0.522 6.124 1.00 88.75 106 LEU A CA 1
ATOM 816 C C . LEU A 1 106 ? -4.223 0.239 4.851 1.00 88.75 106 LEU A C 1
ATOM 818 O O . LEU A 1 106 ? -4.942 1.153 4.457 1.00 88.75 106 LEU A O 1
ATOM 822 N N . VAL A 1 107 ? -3.134 -0.155 4.194 1.00 91.38 107 VAL A N 1
ATOM 823 C CA . VAL A 1 107 ? -2.706 0.385 2.901 1.00 91.38 107 VAL A CA 1
ATOM 824 C C . VAL A 1 107 ? -2.628 -0.739 1.872 1.00 91.38 107 VAL A C 1
ATOM 826 O O . VAL A 1 107 ? -1.855 -1.684 2.026 1.00 91.38 107 VAL A O 1
ATOM 829 N N . LEU A 1 108 ? -3.421 -0.622 0.810 1.00 90.31 108 LEU A N 1
ATOM 830 C CA . LEU A 1 108 ? -3.348 -1.481 -0.372 1.00 90.31 108 LEU A CA 1
ATOM 831 C C . LEU A 1 108 ? -2.422 -0.835 -1.407 1.00 90.31 108 LEU A C 1
ATOM 833 O O . LEU A 1 108 ? -2.569 0.354 -1.687 1.00 90.31 108 LEU A O 1
ATOM 837 N N . VAL A 1 109 ? -1.498 -1.596 -1.987 1.00 91.69 109 VAL A N 1
ATOM 838 C CA . VAL A 1 109 ? -0.548 -1.095 -2.995 1.00 91.69 109 VAL A CA 1
ATOM 839 C C . VAL A 1 109 ? -0.666 -1.919 -4.277 1.00 91.69 109 VAL A C 1
ATOM 841 O O . VAL A 1 109 ? -0.462 -3.127 -4.239 1.00 91.69 109 VAL A O 1
ATOM 844 N N . GLU A 1 110 ? -0.979 -1.271 -5.403 1.00 89.19 110 GLU A N 1
ATOM 845 C CA . GLU A 1 110 ? -1.100 -1.893 -6.735 1.00 89.19 110 GLU A CA 1
ATOM 846 C C . GLU A 1 110 ? -0.230 -1.142 -7.746 1.00 89.19 110 GLU A C 1
ATOM 848 O O . GLU A 1 110 ? -0.605 -0.077 -8.233 1.00 89.19 110 GLU A O 1
ATOM 853 N N . LEU A 1 111 ? 0.958 -1.670 -8.038 1.00 89.69 111 LEU A N 1
ATOM 854 C CA . LEU A 1 111 ? 1.907 -1.046 -8.973 1.00 89.69 111 LEU A CA 1
ATOM 855 C C . LEU A 1 111 ? 2.473 -2.043 -9.994 1.00 89.69 111 LEU A C 1
ATOM 857 O O . LEU A 1 111 ? 3.272 -1.666 -10.847 1.00 89.69 111 LEU A O 1
ATOM 861 N N . GLY A 1 112 ? 2.065 -3.315 -9.940 1.00 85.38 112 GLY A N 1
ATOM 862 C CA . GLY A 1 112 ? 2.688 -4.400 -10.700 1.00 85.38 112 GLY A CA 1
ATOM 863 C C . GLY A 1 112 ? 2.558 -4.288 -12.214 1.00 85.38 112 GLY A C 1
ATOM 864 O O . GLY A 1 112 ? 3.427 -4.772 -12.944 1.00 85.38 112 GLY A O 1
ATOM 865 N N . VAL A 1 113 ? 1.493 -3.642 -12.694 1.00 82.50 113 VAL A N 1
ATOM 866 C CA . VAL A 1 113 ? 1.281 -3.381 -14.128 1.00 82.50 113 VAL A CA 1
ATOM 867 C C . VAL A 1 113 ? 1.982 -2.115 -14.616 1.00 82.50 113 VAL A C 1
ATOM 869 O O . VAL A 1 113 ? 2.161 -1.955 -15.823 1.00 82.50 113 VAL A O 1
ATOM 872 N N . ASN A 1 114 ? 2.341 -1.220 -13.696 1.00 85.62 114 ASN A N 1
ATOM 873 C CA . ASN A 1 114 ? 2.959 0.069 -13.986 1.00 85.62 114 ASN A CA 1
ATOM 874 C C . ASN A 1 114 ? 4.476 0.009 -13.925 1.00 85.62 114 ASN A C 1
ATOM 876 O O . ASN A 1 114 ? 5.135 0.603 -14.774 1.00 85.62 114 ASN A O 1
ATOM 880 N N . ASP A 1 115 ? 5.003 -0.718 -12.949 1.00 88.75 115 ASP A N 1
ATOM 881 C CA . ASP A 1 115 ? 6.431 -0.922 -12.817 1.00 88.75 115 ASP A CA 1
ATOM 882 C C . ASP A 1 115 ? 6.937 -1.844 -13.925 1.00 88.75 115 ASP A C 1
ATOM 884 O O . ASP A 1 115 ? 6.311 -2.843 -14.301 1.00 88.75 115 ASP A O 1
ATOM 888 N N . GLU A 1 116 ? 8.110 -1.515 -14.452 1.00 86.81 116 GLU A N 1
ATOM 889 C CA . GLU A 1 116 ? 8.837 -2.389 -15.359 1.00 86.81 116 GLU A CA 1
ATOM 890 C C . GLU A 1 116 ? 9.563 -3.495 -14.579 1.00 86.81 116 GLU A C 1
ATOM 892 O O . GLU A 1 116 ? 9.889 -3.373 -13.400 1.00 86.81 116 GLU A O 1
ATOM 897 N N . GLY A 1 117 ? 9.865 -4.611 -15.244 1.00 85.44 117 GLY A N 1
ATOM 898 C CA . GLY A 1 117 ? 10.598 -5.729 -14.642 1.00 85.44 117 GLY A CA 1
ATOM 899 C C . GLY A 1 117 ? 12.107 -5.486 -14.504 1.00 85.44 117 GLY A C 1
ATOM 900 O O . GLY A 1 117 ? 12.871 -6.379 -14.878 1.00 85.44 117 GLY A O 1
ATOM 901 N N . ILE A 1 118 ? 12.516 -4.308 -14.024 1.00 87.88 118 ILE A N 1
ATOM 902 C CA . ILE A 1 118 ? 13.911 -3.858 -13.870 1.00 87.88 118 ILE A CA 1
ATOM 903 C C . ILE A 1 118 ? 14.295 -3.704 -12.381 1.00 87.88 118 ILE A C 1
ATOM 905 O O . ILE A 1 118 ? 13.408 -3.510 -11.546 1.00 87.88 118 ILE A O 1
ATOM 909 N N . PRO A 1 119 ? 15.588 -3.819 -12.015 1.00 90.94 119 PRO A N 1
ATOM 910 C CA . PRO A 1 119 ? 16.038 -3.745 -10.619 1.00 90.94 119 PRO A CA 1
ATOM 911 C C . PRO A 1 119 ? 15.679 -2.442 -9.896 1.00 90.94 119 PRO A C 1
ATOM 913 O O . PRO A 1 119 ? 15.411 -2.468 -8.701 1.00 90.94 119 PRO A O 1
ATOM 916 N N . GLU A 1 120 ? 15.612 -1.319 -10.603 1.00 93.50 120 GLU A N 1
ATOM 917 C CA . GLU A 1 120 ? 15.305 -0.011 -10.025 1.00 93.50 120 GLU A CA 1
ATOM 918 C C . GLU A 1 120 ? 13.929 -0.003 -9.340 1.00 93.50 120 GLU A C 1
ATOM 920 O O . GLU A 1 120 ? 13.778 0.541 -8.249 1.00 93.50 120 GLU A O 1
ATOM 925 N N . HIS A 1 121 ? 12.928 -0.678 -9.916 1.00 92.25 121 HIS A N 1
ATOM 926 C CA . HIS A 1 121 ? 11.607 -0.801 -9.290 1.00 92.25 121 HIS A CA 1
ATOM 927 C C . HIS A 1 121 ? 11.600 -1.721 -8.063 1.00 92.25 121 HIS A C 1
ATOM 929 O O . HIS A 1 121 ? 10.754 -1.557 -7.189 1.00 92.25 121 HIS A O 1
ATOM 935 N N . VAL A 1 122 ? 12.566 -2.638 -7.930 1.00 93.88 122 VAL A N 1
ATOM 936 C CA . VAL A 1 122 ? 12.751 -3.425 -6.696 1.00 93.88 122 VAL A CA 1
ATOM 937 C C . VAL A 1 122 ? 13.184 -2.507 -5.558 1.00 93.88 122 VAL A C 1
ATOM 939 O O . VAL A 1 122 ? 12.589 -2.545 -4.483 1.00 93.88 122 VAL A O 1
ATOM 942 N N . GLU A 1 123 ? 14.176 -1.651 -5.810 1.00 96.12 123 GLU A N 1
ATOM 943 C CA . GLU A 1 123 ? 14.676 -0.680 -4.829 1.00 96.12 123 GLU A CA 1
ATOM 944 C C . GLU A 1 123 ? 13.601 0.354 -4.470 1.00 96.12 123 GLU A C 1
ATOM 946 O O . GLU A 1 123 ? 13.401 0.686 -3.300 1.00 96.12 123 GLU A O 1
ATOM 951 N N . ASN A 1 124 ? 12.855 0.834 -5.467 1.00 96.75 124 ASN A N 1
ATOM 952 C CA . ASN A 1 124 ? 11.758 1.770 -5.248 1.00 96.75 124 ASN A CA 1
ATOM 953 C C . ASN A 1 124 ? 10.615 1.135 -4.442 1.00 96.75 124 ASN A C 1
ATOM 955 O O . ASN A 1 124 ? 10.110 1.755 -3.506 1.00 96.75 124 ASN A O 1
ATOM 959 N N . MET A 1 125 ? 10.235 -0.109 -4.747 1.00 96.06 125 MET A N 1
ATOM 960 C CA . MET A 1 125 ? 9.236 -0.844 -3.971 1.00 96.06 125 MET A CA 1
ATOM 961 C C . MET A 1 125 ? 9.704 -1.085 -2.532 1.00 96.06 125 MET A C 1
ATOM 963 O O . MET A 1 125 ? 8.927 -0.914 -1.595 1.00 96.06 125 MET A O 1
ATOM 967 N N . GLU A 1 126 ? 10.978 -1.424 -2.328 1.00 96.75 126 GLU A N 1
ATOM 968 C CA . GLU A 1 126 ? 11.559 -1.541 -0.989 1.00 96.75 126 GLU A CA 1
ATOM 969 C C . GLU A 1 126 ? 11.467 -0.220 -0.218 1.00 96.75 126 GLU A C 1
ATOM 971 O O . GLU A 1 126 ? 10.985 -0.201 0.916 1.00 96.75 126 GLU A O 1
ATOM 976 N N . ASN A 1 127 ? 11.860 0.897 -0.832 1.00 97.56 127 ASN A N 1
ATOM 977 C CA . ASN A 1 127 ? 11.762 2.216 -0.207 1.00 97.56 127 ASN A CA 1
ATOM 978 C C . ASN A 1 127 ? 10.314 2.581 0.146 1.00 97.56 127 ASN A C 1
ATOM 980 O O . ASN A 1 127 ? 10.057 3.075 1.246 1.00 97.56 127 ASN A O 1
ATOM 984 N N . LEU A 1 128 ? 9.365 2.285 -0.748 1.00 97.31 128 LEU A N 1
ATOM 985 C CA . LEU A 1 128 ? 7.941 2.484 -0.498 1.00 97.31 128 LEU A CA 1
ATOM 986 C C . LEU A 1 128 ? 7.453 1.645 0.690 1.00 97.31 128 LEU A C 1
ATOM 988 O O . LEU A 1 128 ? 6.837 2.191 1.605 1.00 97.31 128 LEU A O 1
ATOM 992 N N . LEU A 1 129 ? 7.745 0.341 0.717 1.00 95.06 129 LEU A N 1
ATOM 993 C CA . LEU A 1 129 ? 7.329 -0.534 1.814 1.00 95.06 129 LEU A CA 1
ATOM 994 C C . LEU A 1 129 ? 7.928 -0.092 3.146 1.00 95.06 129 LEU A C 1
ATOM 996 O O . LEU A 1 129 ? 7.202 -0.015 4.134 1.00 95.06 129 LEU A O 1
ATOM 1000 N N . ARG A 1 130 ? 9.215 0.264 3.182 1.00 94.94 130 ARG A N 1
ATOM 1001 C CA . ARG A 1 130 ? 9.846 0.808 4.392 1.00 94.94 130 ARG A CA 1
ATOM 1002 C C . ARG A 1 130 ? 9.121 2.061 4.877 1.00 94.94 130 ARG A C 1
ATOM 1004 O O . ARG A 1 130 ? 8.757 2.124 6.047 1.00 94.94 130 ARG A O 1
ATOM 1011 N N . GLY A 1 131 ? 8.837 3.000 3.973 1.00 95.38 131 GLY A N 1
ATOM 1012 C CA . GLY A 1 131 ? 8.104 4.224 4.291 1.00 95.38 131 GLY A CA 1
ATOM 1013 C C . GLY A 1 131 ? 6.715 3.955 4.872 1.00 95.38 131 GLY A C 1
ATOM 1014 O O . GLY A 1 131 ? 6.373 4.500 5.919 1.00 95.38 131 GLY A O 1
ATOM 1015 N N . LEU A 1 132 ? 5.938 3.069 4.244 1.00 95.00 132 LEU A N 1
ATOM 1016 C CA . LEU A 1 132 ? 4.601 2.691 4.714 1.00 95.00 132 LEU A CA 1
ATOM 1017 C C . LEU A 1 132 ? 4.646 1.985 6.077 1.00 95.00 132 LEU A C 1
ATOM 1019 O O . LEU A 1 132 ? 3.867 2.297 6.977 1.00 95.00 132 LEU A O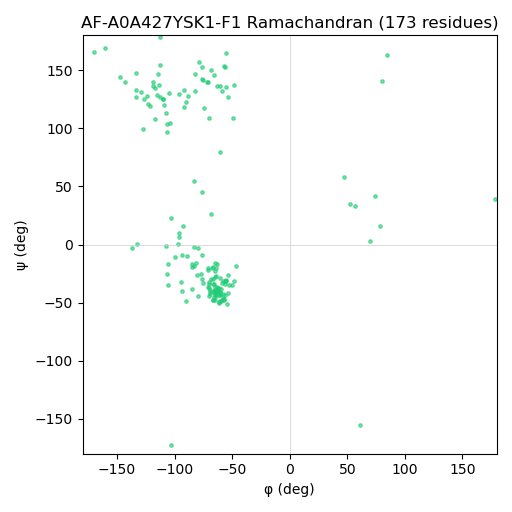 1
ATOM 1023 N N . LEU A 1 133 ? 5.585 1.055 6.261 1.00 91.06 133 LEU A N 1
ATOM 1024 C CA . LEU A 1 133 ? 5.737 0.282 7.495 1.00 91.06 133 LEU A CA 1
ATOM 1025 C C . LEU A 1 133 ? 6.267 1.121 8.671 1.00 91.06 133 LEU A C 1
ATOM 1027 O O . LEU A 1 133 ? 6.093 0.725 9.833 1.00 91.06 133 LEU A O 1
ATOM 1031 N N . GLU A 1 134 ? 6.906 2.254 8.392 1.00 91.25 134 GLU A N 1
ATOM 1032 C CA . GLU A 1 134 ? 7.427 3.209 9.377 1.00 91.25 134 GLU A CA 1
ATOM 1033 C C . GLU A 1 134 ? 6.485 4.399 9.637 1.00 91.25 134 GLU A C 1
ATOM 1035 O O . GLU A 1 134 ? 6.794 5.239 10.483 1.00 91.25 134 GLU A O 1
ATOM 1040 N N . MET A 1 135 ? 5.315 4.463 8.984 1.00 92.50 135 MET A N 1
ATOM 1041 C CA . MET A 1 135 ? 4.320 5.512 9.245 1.00 92.50 135 MET A CA 1
ATOM 1042 C C . MET A 1 135 ? 3.907 5.561 10.731 1.00 92.50 135 MET A C 1
ATOM 1044 O O . MET A 1 135 ? 3.892 4.520 11.399 1.00 92.50 135 MET A O 1
ATOM 1048 N N . PRO A 1 136 ? 3.483 6.732 11.253 1.00 90.50 136 PRO A N 1
ATOM 1049 C CA . PRO A 1 136 ? 3.122 6.896 12.664 1.00 90.50 136 PRO A CA 1
ATOM 1050 C C . PRO A 1 136 ? 2.073 5.896 13.164 1.00 90.50 136 PRO A C 1
ATOM 1052 O O . PRO A 1 136 ? 2.227 5.340 14.252 1.00 90.50 136 PRO A O 1
ATOM 1055 N N . ASN A 1 137 ? 1.042 5.624 12.356 1.00 87.62 137 ASN A N 1
ATOM 1056 C CA . ASN A 1 137 ? -0.018 4.672 12.696 1.00 87.62 137 ASN A CA 1
ATOM 1057 C C . ASN A 1 137 ? 0.345 3.204 12.397 1.00 87.62 137 ASN A C 1
ATOM 1059 O O . ASN A 1 137 ? -0.425 2.303 12.709 1.00 87.62 137 ASN A O 1
ATOM 1063 N N . ARG A 1 138 ? 1.536 2.953 11.831 1.00 87.44 138 ARG A N 1
ATOM 1064 C CA . ARG A 1 138 ? 2.081 1.620 11.520 1.00 87.44 138 ARG A CA 1
ATOM 1065 C C . ARG A 1 138 ? 1.048 0.721 10.815 1.00 87.44 138 ARG A C 1
ATOM 1067 O O . ARG A 1 138 ? 0.747 -0.354 11.340 1.00 87.44 138 ARG A O 1
ATOM 1074 N N . PRO A 1 139 ? 0.514 1.148 9.656 1.00 90.69 139 PRO A N 1
ATOM 1075 C CA . PRO A 1 139 ? -0.556 0.439 8.971 1.00 90.69 139 PRO A CA 1
ATOM 1076 C C . PRO A 1 139 ? -0.179 -1.007 8.654 1.00 90.69 139 PRO A C 1
ATOM 1078 O O . PRO A 1 139 ? 0.989 -1.342 8.425 1.00 90.69 139 PRO A O 1
ATOM 1081 N N . ALA A 1 140 ? -1.200 -1.853 8.549 1.00 89.38 140 ALA A N 1
ATOM 1082 C CA . ALA A 1 140 ? -1.092 -3.067 7.759 1.00 89.38 140 ALA A CA 1
ATOM 1083 C C . ALA A 1 140 ? -0.863 -2.684 6.292 1.00 89.38 140 ALA A C 1
ATOM 1085 O O . ALA A 1 140 ? -1.528 -1.792 5.771 1.00 89.38 140 ALA A O 1
ATOM 1086 N N . VAL A 1 141 ? 0.051 -3.368 5.611 1.00 90.75 141 VAL A N 1
ATOM 1087 C CA . VAL A 1 141 ? 0.309 -3.156 4.181 1.00 90.75 141 VAL A CA 1
ATOM 1088 C C . VAL A 1 141 ? 0.005 -4.453 3.447 1.00 90.75 141 VAL A C 1
ATOM 1090 O O . VAL A 1 141 ? 0.362 -5.525 3.931 1.00 90.75 141 VAL A O 1
ATOM 1093 N N . VAL A 1 142 ? -0.669 -4.364 2.303 1.00 88.69 142 VAL A N 1
ATOM 1094 C CA . VAL A 1 142 ? -0.966 -5.504 1.429 1.00 88.69 142 VAL A CA 1
ATOM 1095 C C . VAL A 1 142 ? -0.628 -5.105 0.001 1.00 88.69 142 VAL A C 1
ATOM 1097 O O . VAL A 1 142 ? -1.129 -4.093 -0.494 1.00 88.69 142 VAL A O 1
ATOM 1100 N N . LEU A 1 143 ? 0.192 -5.909 -0.672 1.00 89.38 143 LEU A N 1
ATOM 1101 C CA . LEU A 1 143 ? 0.377 -5.755 -2.110 1.00 89.38 143 LEU A CA 1
ATOM 1102 C C . LEU A 1 143 ? -0.765 -6.456 -2.844 1.00 89.38 143 LEU A C 1
ATOM 1104 O O . LEU A 1 143 ? -1.093 -7.608 -2.559 1.00 89.38 143 LEU A O 1
ATOM 1108 N N . VAL A 1 144 ? -1.362 -5.760 -3.799 1.00 85.38 144 VAL A N 1
ATOM 1109 C CA . VAL A 1 144 ? -2.385 -6.280 -4.701 1.00 85.38 144 VAL A CA 1
ATOM 1110 C C . VAL A 1 144 ? -1.791 -6.199 -6.097 1.00 85.38 144 VAL A C 1
ATOM 1112 O O . VAL A 1 144 ? -1.604 -5.115 -6.628 1.00 85.38 144 VAL A O 1
ATOM 1115 N N . GLU A 1 145 ? -1.436 -7.335 -6.678 1.00 81.25 145 GLU A N 1
ATOM 1116 C CA . GLU A 1 145 ? -0.645 -7.395 -7.904 1.00 81.25 145 GLU A CA 1
ATOM 1117 C C . GLU A 1 145 ? -1.524 -7.808 -9.082 1.00 81.25 145 GLU A C 1
ATOM 1119 O O . GLU A 1 145 ? -1.854 -8.982 -9.244 1.00 81.25 145 GLU A O 1
ATOM 1124 N N . ALA A 1 146 ? -1.889 -6.848 -9.935 1.00 75.12 146 ALA A N 1
ATOM 1125 C CA . ALA A 1 146 ? -2.607 -7.147 -11.165 1.00 75.12 146 ALA A CA 1
ATOM 1126 C C . ALA A 1 146 ? -1.672 -7.753 -12.231 1.00 75.12 146 ALA A C 1
ATOM 1128 O O . ALA A 1 146 ? -0.520 -7.353 -12.407 1.00 75.12 146 ALA A O 1
ATOM 1129 N N . LEU A 1 147 ? -2.185 -8.725 -12.989 1.00 70.75 147 LEU A N 1
ATOM 1130 C CA . LEU A 1 147 ? -1.435 -9.392 -14.054 1.00 70.75 147 LEU A CA 1
ATOM 1131 C C . LEU A 1 147 ? -1.654 -8.692 -15.401 1.00 70.75 147 LEU A C 1
ATOM 1133 O O . LEU A 1 147 ? -2.760 -8.687 -15.945 1.00 70.75 147 LEU A O 1
ATOM 1137 N N . ALA A 1 148 ? -0.579 -8.166 -15.991 1.00 66.44 148 ALA A N 1
ATOM 1138 C CA . ALA A 1 148 ? -0.586 -7.688 -17.371 1.00 66.44 148 ALA A CA 1
ATOM 1139 C C . ALA A 1 148 ? -0.236 -8.821 -18.355 1.00 66.44 148 ALA A C 1
ATOM 1141 O O . ALA A 1 148 ? 0.801 -9.475 -18.232 1.00 66.44 148 ALA A O 1
ATOM 1142 N N . PHE A 1 149 ? -1.081 -9.016 -19.374 1.00 65.50 149 PHE A N 1
ATOM 1143 C CA . PHE A 1 149 ? -0.865 -9.997 -20.452 1.00 65.50 149 PHE A CA 1
ATOM 1144 C C . PHE A 1 149 ? -0.160 -9.410 -21.690 1.00 65.50 149 PHE A C 1
ATOM 1146 O O . PHE A 1 149 ? 0.227 -10.148 -22.596 1.00 65.50 149 PHE A O 1
ATOM 1153 N N . SER A 1 150 ? 0.012 -8.088 -21.755 1.00 55.47 150 SER A N 1
ATOM 1154 C CA . SER A 1 150 ? 0.583 -7.379 -22.902 1.00 55.47 150 SER A CA 1
ATOM 1155 C C . SER A 1 150 ? 2.001 -6.897 -22.595 1.00 55.47 150 SER A C 1
ATOM 1157 O O . SER A 1 150 ? 2.151 -5.864 -21.957 1.00 55.47 150 SER A O 1
ATOM 1159 N N . ASN A 1 151 ? 3.011 -7.674 -23.009 1.00 52.25 151 ASN A N 1
ATOM 1160 C CA . ASN A 1 151 ? 4.407 -7.266 -23.297 1.00 52.25 151 ASN A CA 1
ATOM 1161 C C . ASN A 1 151 ? 5.270 -8.481 -23.719 1.00 52.25 151 ASN A C 1
ATOM 1163 O O . ASN A 1 151 ? 6.419 -8.635 -23.320 1.00 52.25 151 ASN A O 1
ATOM 1167 N N . GLY A 1 152 ? 4.704 -9.405 -24.507 1.00 48.75 152 GLY A N 1
ATOM 1168 C CA . GLY A 1 152 ? 5.455 -10.532 -25.085 1.00 48.75 152 GLY A CA 1
ATOM 1169 C C . GLY A 1 152 ? 5.920 -11.620 -24.104 1.00 48.75 152 GLY A C 1
ATOM 1170 O O . GLY A 1 152 ? 6.557 -12.577 -24.536 1.00 48.75 152 GLY A O 1
ATOM 1171 N N . GLY A 1 153 ? 5.576 -11.534 -22.816 1.00 50.72 153 GLY A N 1
ATOM 1172 C CA . GLY A 1 153 ? 5.862 -12.572 -21.827 1.00 50.72 153 GLY A CA 1
ATOM 1173 C C . GLY A 1 153 ? 4.738 -12.721 -20.804 1.00 50.72 153 GLY A C 1
ATOM 1174 O O . GLY A 1 153 ? 4.213 -11.731 -20.306 1.00 50.72 153 GLY A O 1
ATOM 1175 N N . MET A 1 154 ? 4.415 -13.965 -20.435 1.00 49.44 154 MET A N 1
ATOM 1176 C CA . MET A 1 154 ? 3.500 -14.337 -19.335 1.00 49.44 154 MET A CA 1
ATOM 1177 C C . MET A 1 154 ? 4.065 -13.993 -17.933 1.00 49.44 154 MET A C 1
ATOM 1179 O O . MET A 1 154 ? 3.764 -14.662 -16.951 1.00 49.44 154 MET A O 1
ATOM 1183 N N . GLY A 1 155 ? 4.947 -12.993 -17.839 1.00 52.78 155 GLY A N 1
ATOM 1184 C CA . GLY A 1 155 ? 5.736 -12.684 -16.646 1.00 52.78 155 GLY A CA 1
ATOM 1185 C C . GLY A 1 155 ? 5.080 -11.723 -15.653 1.00 52.78 155 GLY A C 1
ATOM 1186 O O . GLY A 1 155 ? 5.610 -11.592 -14.559 1.00 52.78 155 GLY A O 1
ATOM 1187 N N . GLY A 1 156 ? 3.959 -11.076 -15.998 1.00 54.22 156 GLY A N 1
ATOM 1188 C CA . GLY A 1 156 ? 3.185 -10.257 -15.053 1.00 54.22 156 GLY A CA 1
ATOM 1189 C C . GLY A 1 156 ? 3.801 -8.900 -14.681 1.00 54.22 156 GLY A C 1
ATOM 1190 O O . GLY A 1 156 ? 3.755 -8.536 -13.513 1.00 54.22 156 GLY A O 1
ATOM 1191 N N . GLY A 1 157 ? 4.371 -8.163 -15.645 1.00 66.75 157 GLY A N 1
ATOM 1192 C CA . GLY A 1 157 ? 4.898 -6.805 -15.409 1.00 66.75 157 GLY A CA 1
ATOM 1193 C C . GLY A 1 157 ? 6.027 -6.740 -14.367 1.00 66.75 157 GLY A C 1
ATOM 1194 O O . GLY A 1 157 ? 6.740 -7.726 -14.151 1.00 66.75 157 GLY A O 1
ATOM 1195 N N . GLY A 1 158 ? 6.205 -5.578 -13.735 1.00 74.69 158 GLY A N 1
ATOM 1196 C CA . GLY A 1 158 ? 7.090 -5.365 -12.586 1.00 74.69 158 GLY A CA 1
ATOM 1197 C C . GLY A 1 158 ? 6.624 -6.088 -11.322 1.00 74.69 158 GLY A C 1
ATOM 1198 O O . GLY A 1 158 ? 7.456 -6.445 -10.493 1.00 74.69 158 GLY A O 1
ATOM 1199 N N . GLY A 1 159 ? 5.341 -6.459 -11.225 1.00 79.12 159 GLY A N 1
ATOM 1200 C CA . GLY A 1 159 ? 4.763 -7.132 -10.051 1.00 79.12 159 GLY A CA 1
ATOM 1201 C C . GLY A 1 159 ? 5.471 -8.426 -9.633 1.00 79.12 159 GLY A C 1
ATOM 1202 O O . GLY A 1 159 ? 5.601 -8.738 -8.448 1.00 79.12 159 GLY A O 1
ATOM 1203 N N . ARG A 1 160 ? 6.044 -9.176 -10.587 1.00 80.44 160 ARG A N 1
ATOM 1204 C CA . ARG A 1 160 ? 6.876 -10.358 -10.269 1.00 80.44 160 ARG A CA 1
ATOM 1205 C C . ARG A 1 160 ? 8.114 -10.017 -9.430 1.00 80.44 160 ARG A C 1
ATOM 1207 O O . ARG A 1 160 ? 8.603 -10.876 -8.700 1.00 80.44 160 ARG A O 1
ATOM 1214 N N . MET A 1 161 ? 8.625 -8.797 -9.578 1.00 86.94 161 MET A N 1
ATOM 1215 C CA . MET A 1 161 ? 9.814 -8.288 -8.903 1.00 86.94 161 MET A CA 1
ATOM 1216 C C . MET A 1 161 ? 9.483 -7.729 -7.513 1.00 86.94 161 MET A C 1
ATOM 1218 O O . MET A 1 161 ? 10.382 -7.623 -6.685 1.00 86.94 161 MET A O 1
ATOM 1222 N N . HIS A 1 162 ? 8.209 -7.450 -7.218 1.00 90.94 162 HIS A N 1
ATOM 1223 C CA . HIS A 1 162 ? 7.768 -7.017 -5.888 1.00 90.94 162 HIS A CA 1
ATOM 1224 C C . HIS A 1 162 ? 7.712 -8.176 -4.888 1.00 90.94 162 HIS A C 1
ATOM 1226 O O . HIS A 1 162 ? 7.934 -7.977 -3.697 1.00 90.94 162 HIS A O 1
ATOM 1232 N N . LEU A 1 163 ? 7.450 -9.405 -5.356 1.00 89.00 163 LEU A N 1
ATOM 1233 C CA . LEU A 1 163 ? 7.248 -10.566 -4.482 1.00 89.00 163 LEU A CA 1
ATOM 1234 C C . LEU A 1 163 ? 8.443 -10.864 -3.550 1.00 89.00 163 LEU A C 1
ATOM 1236 O O . LEU A 1 163 ? 8.196 -11.075 -2.364 1.00 89.00 163 LEU A O 1
ATOM 1240 N N . PRO A 1 164 ? 9.713 -10.862 -4.006 1.00 90.69 164 PRO A N 1
ATOM 1241 C CA . PRO A 1 164 ? 10.853 -11.047 -3.105 1.00 90.69 164 PRO A CA 1
ATOM 1242 C C . PRO A 1 164 ? 10.958 -9.954 -2.034 1.00 90.69 164 PRO A C 1
ATOM 1244 O O . PRO A 1 164 ? 11.291 -10.252 -0.890 1.00 90.69 164 PRO A O 1
ATOM 1247 N N . VAL A 1 165 ? 10.637 -8.704 -2.385 1.00 93.25 165 VAL A N 1
ATOM 1248 C CA . VAL A 1 165 ? 10.638 -7.579 -1.439 1.00 93.25 165 VAL A CA 1
ATOM 1249 C C . VAL A 1 165 ? 9.536 -7.774 -0.401 1.00 93.25 165 VAL A C 1
ATOM 1251 O O . VAL A 1 165 ? 9.793 -7.711 0.796 1.00 93.25 165 VAL A O 1
ATOM 1254 N N . ALA A 1 166 ? 8.322 -8.098 -0.845 1.00 90.75 166 ALA A N 1
ATOM 1255 C CA . ALA A 1 166 ? 7.194 -8.358 0.041 1.00 90.75 166 ALA A CA 1
ATOM 1256 C C . ALA A 1 166 ? 7.490 -9.496 1.029 1.00 90.75 166 ALA A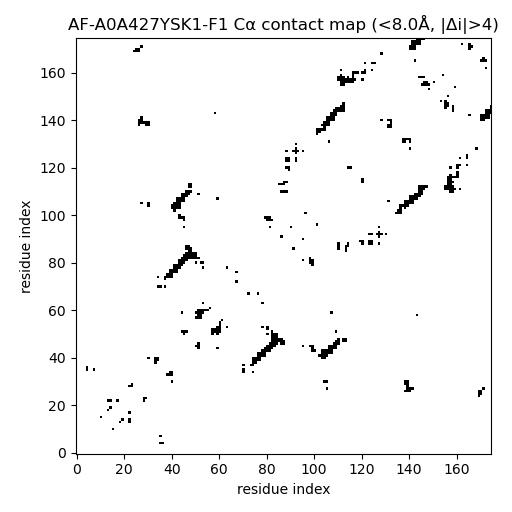 C 1
ATOM 1258 O O . ALA A 1 166 ? 7.225 -9.360 2.218 1.00 90.75 166 ALA A O 1
ATOM 1259 N N . GLN A 1 167 ? 8.111 -10.582 0.558 1.00 89.81 167 GLN A N 1
ATOM 1260 C CA . GLN A 1 167 ? 8.538 -11.699 1.406 1.00 89.81 167 GLN A CA 1
ATOM 1261 C C . GLN A 1 167 ? 9.586 -11.290 2.443 1.00 89.81 167 GLN A C 1
ATOM 1263 O O . GLN A 1 167 ? 9.532 -11.767 3.569 1.00 89.81 167 GLN A O 1
ATOM 1268 N N . TYR A 1 168 ? 10.528 -10.414 2.084 1.00 89.94 168 TYR A N 1
ATOM 1269 C CA . TYR A 1 168 ? 11.547 -9.934 3.018 1.00 89.94 168 TYR A CA 1
ATOM 1270 C C . TYR A 1 168 ? 10.953 -9.088 4.155 1.00 89.94 168 TYR A C 1
ATOM 1272 O O . TYR A 1 168 ? 11.436 -9.147 5.284 1.00 89.94 168 TYR A O 1
ATOM 1280 N N . TYR A 1 169 ? 9.898 -8.321 3.866 1.00 89.31 169 TYR A N 1
ATOM 1281 C CA . TYR A 1 169 ? 9.213 -7.458 4.835 1.00 89.31 169 TYR A CA 1
ATOM 1282 C C . TYR A 1 169 ? 7.963 -8.095 5.471 1.00 89.31 169 TYR A C 1
ATOM 1284 O O . TYR A 1 169 ? 7.207 -7.386 6.136 1.00 89.31 169 TYR A O 1
ATOM 1292 N N . ASP A 1 170 ? 7.731 -9.399 5.269 1.00 86.56 170 ASP A N 1
ATOM 1293 C CA . ASP A 1 170 ? 6.536 -10.125 5.732 1.00 86.56 170 ASP A CA 1
ATOM 1294 C C . ASP A 1 170 ? 5.205 -9.455 5.311 1.00 86.56 170 ASP A C 1
ATOM 1296 O O . ASP A 1 170 ? 4.200 -9.475 6.028 1.00 86.56 170 ASP A O 1
ATOM 1300 N N . VAL A 1 171 ? 5.190 -8.847 4.121 1.00 88.81 171 VAL A N 1
ATOM 1301 C CA . VAL A 1 171 ? 4.019 -8.184 3.536 1.00 88.81 171 VAL A CA 1
ATOM 1302 C C . VAL A 1 171 ? 3.220 -9.190 2.697 1.00 88.81 171 VAL A C 1
ATOM 1304 O O . VAL A 1 171 ? 3.763 -9.779 1.757 1.00 88.81 171 VAL A O 1
ATOM 1307 N N . PRO A 1 172 ? 1.924 -9.405 2.989 1.00 87.94 172 PRO A N 1
ATOM 1308 C CA . PRO A 1 172 ? 1.077 -10.286 2.195 1.00 87.94 172 PRO A CA 1
ATOM 1309 C C . PRO A 1 172 ? 0.860 -9.741 0.778 1.00 87.94 172 PRO A C 1
ATOM 1311 O O . PRO A 1 172 ? 0.734 -8.534 0.564 1.00 87.94 172 PRO A O 1
ATOM 1314 N N . VAL A 1 173 ? 0.764 -10.664 -0.181 1.00 85.25 173 VAL A N 1
ATOM 1315 C CA . VAL A 1 173 ? 0.539 -10.370 -1.600 1.00 85.25 173 VAL A CA 1
ATOM 1316 C C . VAL A 1 173 ? -0.702 -11.113 -2.087 1.00 85.25 173 VAL A C 1
ATOM 1318 O O . VAL A 1 173 ? -0.794 -12.332 -1.930 1.00 85.25 173 VAL A O 1
ATOM 1321 N N . ILE A 1 174 ? -1.630 -10.390 -2.709 1.00 82.06 174 ILE A N 1
ATOM 1322 C CA . ILE A 1 174 ? -2.792 -10.931 -3.423 1.00 82.06 174 ILE A CA 1
ATOM 1323 C C . ILE A 1 174 ? -2.512 -10.798 -4.924 1.00 82.06 174 ILE A C 1
ATOM 1325 O O . ILE A 1 174 ? -2.110 -9.727 -5.370 1.00 82.06 174 ILE A O 1
ATOM 1329 N N . LYS A 1 175 ? -2.692 -11.880 -5.688 1.00 72.56 175 LYS A N 1
ATOM 1330 C CA . LYS A 1 175 ? -2.523 -11.929 -7.152 1.00 72.56 175 LYS A CA 1
ATOM 1331 C C . LYS A 1 175 ? -3.841 -12.224 -7.848 1.00 72.56 175 LYS A C 1
ATOM 1333 O O . LYS A 1 175 ? -4.643 -12.968 -7.241 1.00 72.56 175 LYS A O 1
#

Mean predicted aligned error: 9.49 Å

Foldseek 3Di:
DVVLVVVLPDPDPCCVVVNPVRVVLLVVVVLVNCLSVQEEAEEEEEEAACGCDCPDDHVVVVVVVVVCVVSDPSHHYHYFYLYDYLDALQPCLPCVCVRDPLQHQEYEYEHQANAALDVVSLVSLLSNVVVQCPRPNRHQYAYEQDADPPDPDSCRGNSVSNVVSCVVSVHHYHD

Organism: NCBI:txid1890683

Solvent-accessible surface area (backbone atoms only — not comparable to full-atom values): 9269 Å² total; per-residue (Å²): 108,70,75,54,51,53,58,70,70,41,82,55,65,64,41,74,74,58,31,62,71,58,50,56,53,45,36,58,51,60,37,53,51,42,34,71,71,51,38,72,39,33,38,28,34,38,23,6,44,80,46,60,16,87,86,52,99,35,70,36,29,55,53,50,51,52,48,49,66,69,58,33,92,83,32,56,76,45,78,44,81,30,43,42,70,83,36,32,34,78,52,41,40,77,45,44,77,82,41,42,67,68,71,29,28,32,38,39,40,33,35,10,65,52,24,58,80,49,72,67,45,38,55,20,42,44,46,28,50,53,54,50,58,64,34,91,52,47,29,12,53,35,40,40,38,53,76,38,78,87,76,93,45,96,60,21,45,13,29,60,53,44,50,66,51,30,61,74,66,52,36,53,73,48,113

Sequence (175 aa):
VQRMRDVCAAPDRFEEEYGRTNLRMSRGYEATAKALRGEKITISAIGGSRPPCIRQRGVGVEVLEWLNDFVGEDVEVTSVNGAAPAIGSDYFSFCFPLHIPEDSDLVLVELGVNDEGIPEHVENMENLLRGLLEMPNRPAVVLVEALAFSNGGMGGGGGRMHLPVAQYYDVPVIK

Nearest PDB structures (foldseek):
  6hh9-assembly1_A  TM=8.858E-01  e=1.764E-10  Roseburia intestinalis L1-82
  6hh9-assembly4_D  TM=8.688E-01  e=1.654E-10  Roseburia intestinalis L1-82
  5l2e-assembly1_A  TM=6.087E-01  e=1.633E-01  Rattus norvegicus
  3r7b-assembly1_A  TM=3.457E-01  e=9.154E-02  Homo sapiens
  5fwx-assembly2_D  TM=3.885E-01  e=2.006E+00  Rattus norvegicus

Radius of gyration: 16.58 Å; Cα contacts (8 Å, |Δi|>4): 328; chains: 1; bounding box: 38×33×50 Å

pLDDT: mean 78.69, std 15.19, range [40.25, 97.56]

Secondary structure (DSSP, 8-state):
-HHHHHHHHS--HHHHHH-HHHHHHSTHHHHHHHHHTT--EEEEEEESSS-S-SSSSSHHHHHHHHHHHHH-TTS-EEEEE---TT--HHHHHHHGGGTS-TT-SEEEEE-TTTS-SSHHHHHHHHHHHHHHHTSTT--EEEEE-PPP--SSSTT-TTHHHHHHHHHHTT--EE-